Protein AF-A0A7C5Q2T4-F1 (afdb_monomer_lite)

Organism: Aquifex aeolicus (NCBI:txid63363)

Radius of gyration: 17.75 Å; chains: 1; bounding box: 39×26×63 Å

Sequence (102 aa):
MKGLLLSLGLAGLVFAGGESIFNSKGCNACHKPDQDTPMAPSLKTIQGKYGGDVDAMVKYLKGQGSPKVWPEKAAIMNPQLDRLKGLSDSELKALAEYMLGK

Structure (mmCIF, N/CA/C/O backbone):
data_AF-A0A7C5Q2T4-F1
#
_entry.id   AF-A0A7C5Q2T4-F1
#
loop_
_atom_site.group_PDB
_atom_site.id
_atom_site.type_symbol
_atom_site.label_atom_id
_atom_site.label_alt_id
_atom_site.label_comp_id
_atom_site.label_asym_id
_atom_site.label_entity_id
_atom_site.label_seq_id
_atom_site.pdbx_PDB_ins_code
_atom_site.Cartn_x
_atom_site.Cartn_y
_atom_site.Cartn_z
_atom_site.occupancy
_atom_site.B_iso_or_equiv
_atom_site.auth_seq_id
_atom_site.auth_comp_id
_atom_site.auth_asym_id
_atom_site.auth_atom_id
_atom_site.pdbx_PDB_model_num
ATOM 1 N N . MET A 1 1 ? -24.029 8.110 51.112 1.00 42.88 1 MET A N 1
ATOM 2 C CA . MET A 1 1 ? -25.130 8.793 50.396 1.00 42.88 1 MET A CA 1
ATOM 3 C C . MET A 1 1 ? -24.538 9.912 49.562 1.00 42.88 1 MET A C 1
ATOM 5 O O . MET A 1 1 ? -23.859 10.730 50.159 1.00 42.88 1 MET A O 1
ATOM 9 N N . LYS A 1 2 ? -24.881 9.954 48.263 1.00 42.50 2 LYS A N 1
ATOM 10 C CA . LYS A 1 2 ? -24.737 11.092 47.327 1.00 42.50 2 LYS A CA 1
ATOM 11 C C . LYS A 1 2 ? -23.274 11.482 47.001 1.00 42.50 2 LYS A C 1
ATOM 13 O O . LYS A 1 2 ? -22.489 11.727 47.892 1.00 42.50 2 LYS A O 1
ATOM 18 N N . GLY A 1 3 ? -22.835 11.563 45.754 1.00 39.41 3 GLY A N 1
ATOM 19 C CA . GLY A 1 3 ? -23.586 11.616 44.518 1.00 39.41 3 GLY A CA 1
ATOM 20 C C . GLY A 1 3 ? -22.693 11.362 43.312 1.00 39.41 3 GLY A C 1
ATOM 21 O O . GLY A 1 3 ? -21.493 11.608 43.303 1.00 39.41 3 GLY A O 1
ATOM 22 N N . LEU A 1 4 ? -23.384 10.819 42.327 1.00 57.34 4 LEU A N 1
ATOM 23 C CA . LEU A 1 4 ? -23.095 10.722 40.916 1.00 57.34 4 LEU A CA 1
ATOM 24 C C . LEU A 1 4 ? -22.492 12.020 40.348 1.00 57.34 4 LEU A C 1
ATOM 26 O O . LEU A 1 4 ? -23.134 13.064 40.418 1.00 57.34 4 LEU A O 1
ATOM 30 N N . LEU A 1 5 ? -21.335 11.926 39.694 1.00 48.03 5 LEU A N 1
ATOM 31 C CA . LEU A 1 5 ? -21.014 12.773 38.547 1.00 48.03 5 LEU A CA 1
ATOM 32 C C . LEU A 1 5 ? -20.510 11.869 37.422 1.00 48.03 5 LEU A C 1
ATOM 34 O O . LEU A 1 5 ? -19.374 11.404 37.422 1.00 48.03 5 LEU A O 1
ATOM 38 N N . LEU A 1 6 ? -21.429 11.602 36.491 1.00 53.88 6 LEU A N 1
ATOM 39 C CA . LEU A 1 6 ? -21.128 11.214 35.122 1.00 53.88 6 LEU A CA 1
ATOM 40 C C . LEU A 1 6 ? -20.153 12.238 34.531 1.00 53.88 6 LEU A C 1
ATOM 42 O O . LEU A 1 6 ? -20.510 13.403 34.365 1.00 53.88 6 LEU A O 1
ATOM 46 N N . SER A 1 7 ? -18.986 11.784 34.099 1.00 55.47 7 SER A N 1
ATOM 47 C CA . SER A 1 7 ? -18.329 12.356 32.931 1.00 55.47 7 SER A CA 1
ATOM 48 C C . SER A 1 7 ? -18.366 11.301 31.833 1.00 55.47 7 SER A C 1
ATOM 50 O O . SER A 1 7 ? -17.709 10.265 31.893 1.00 55.47 7 SER A O 1
ATOM 52 N N . LEU A 1 8 ? -19.236 11.569 30.858 1.00 51.50 8 LEU A N 1
ATOM 53 C CA . LEU A 1 8 ? -19.299 10.924 29.556 1.00 51.50 8 LEU A CA 1
ATOM 54 C C . LEU A 1 8 ? -17.876 10.790 28.997 1.00 51.50 8 LEU A C 1
ATOM 56 O O . LEU A 1 8 ? -17.270 11.773 28.572 1.00 51.50 8 LEU A O 1
ATOM 60 N N . GLY A 1 9 ? -17.351 9.568 28.986 1.00 49.03 9 GLY A N 1
ATOM 61 C CA . GLY A 1 9 ? -16.231 9.232 28.127 1.00 49.03 9 GLY A CA 1
ATOM 62 C C . GLY A 1 9 ? -16.719 9.328 26.690 1.00 49.03 9 GLY A C 1
ATOM 63 O O . GLY A 1 9 ? -17.361 8.403 26.196 1.00 49.03 9 GLY A O 1
ATOM 64 N N . LEU A 1 10 ? -16.438 10.443 26.013 1.00 54.38 10 LEU A N 1
ATOM 65 C CA . LEU A 1 10 ? -16.370 10.427 24.559 1.00 54.38 10 LEU A CA 1
ATOM 66 C C . LEU A 1 10 ? -15.211 9.497 24.196 1.00 54.38 10 LEU A C 1
ATOM 68 O O . LEU A 1 10 ? -14.06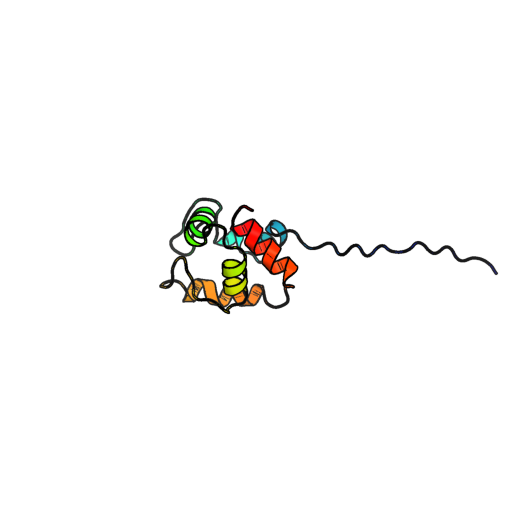9 9.928 24.053 1.00 54.38 10 LEU A O 1
ATOM 72 N N . ALA A 1 11 ? -15.511 8.209 24.047 1.00 49.06 11 ALA A N 1
ATOM 73 C CA . ALA A 1 11 ? -14.742 7.322 23.197 1.00 49.06 11 ALA A CA 1
ATOM 74 C C . ALA A 1 11 ? -14.927 7.830 21.762 1.00 49.06 11 ALA A C 1
ATOM 76 O O . ALA A 1 11 ? -15.725 7.307 20.987 1.00 49.06 11 ALA A O 1
ATOM 77 N N . GLY A 1 12 ? -14.260 8.942 21.444 1.00 46.44 12 GLY A N 1
ATOM 78 C CA . GLY A 1 12 ? -14.099 9.382 20.076 1.00 46.44 12 GLY A CA 1
ATOM 79 C C . GLY A 1 12 ? -13.474 8.221 19.323 1.00 46.44 12 GLY A C 1
ATOM 80 O O . GLY A 1 12 ? -12.417 7.726 19.711 1.00 46.44 12 GLY A O 1
ATOM 81 N N . LEU A 1 13 ? -14.165 7.751 18.291 1.00 54.09 13 LEU A N 1
ATOM 82 C CA . LEU A 1 13 ? -13.611 6.861 17.285 1.00 54.09 13 LEU A CA 1
ATOM 83 C C . LEU A 1 13 ? -12.418 7.587 16.654 1.00 54.09 13 LEU A C 1
ATOM 85 O O . LEU A 1 13 ? -12.574 8.349 15.703 1.00 54.09 13 LEU A O 1
ATOM 89 N N . VAL A 1 14 ? -11.230 7.420 17.233 1.00 57.81 14 VAL A N 1
ATOM 90 C CA . VAL A 1 14 ? -9.989 7.874 16.616 1.00 57.81 14 VAL A CA 1
ATOM 91 C C . VAL A 1 14 ? -9.722 6.898 15.479 1.00 57.81 14 VAL A C 1
ATOM 93 O O . VAL A 1 14 ? -9.126 5.843 15.679 1.00 57.81 14 VAL A O 1
ATOM 96 N N . PHE A 1 15 ? -10.226 7.217 14.288 1.00 64.94 15 PHE A N 1
ATOM 97 C CA . PHE A 1 15 ? -9.804 6.526 13.078 1.00 64.94 15 PHE A CA 1
ATOM 98 C C . PHE A 1 15 ? -8.313 6.806 12.885 1.00 64.94 15 PHE A C 1
ATOM 100 O O . PHE A 1 15 ? -7.895 7.965 12.827 1.00 64.94 15 PHE A O 1
ATOM 107 N N . ALA A 1 16 ? -7.498 5.752 12.832 1.00 78.75 16 ALA A N 1
ATOM 108 C CA . ALA A 1 16 ? -6.081 5.900 12.541 1.00 78.75 16 ALA A CA 1
ATOM 109 C C . ALA A 1 16 ? -5.914 6.511 11.139 1.00 78.75 16 ALA A C 1
ATOM 111 O O . ALA A 1 16 ? -6.506 6.035 10.171 1.00 78.75 16 ALA A O 1
ATOM 112 N N . GLY A 1 17 ? -5.116 7.576 11.025 1.00 93.94 17 GLY A N 1
ATOM 113 C CA . GLY A 1 17 ? -4.821 8.199 9.733 1.00 93.94 17 GLY A CA 1
ATOM 114 C C . GLY A 1 17 ? -4.039 7.259 8.809 1.00 93.94 17 GLY A C 1
ATOM 115 O O . GLY A 1 17 ? -3.275 6.412 9.278 1.00 93.94 17 GLY A O 1
ATOM 116 N N . GLY A 1 18 ? -4.185 7.435 7.492 1.00 97.56 18 GLY A N 1
ATOM 117 C CA . GLY A 1 18 ? -3.571 6.567 6.480 1.00 97.56 18 GLY A CA 1
ATOM 118 C C . GLY A 1 18 ? -2.055 6.413 6.610 1.00 97.56 18 GLY A C 1
ATOM 119 O O . GLY A 1 18 ? -1.544 5.300 6.521 1.00 97.56 18 GLY A O 1
ATOM 120 N N . GLU A 1 19 ? -1.341 7.499 6.918 1.00 97.69 19 GLU A N 1
ATOM 121 C CA . GLU A 1 19 ? 0.104 7.470 7.183 1.00 97.69 19 GLU A CA 1
ATOM 122 C C . GLU A 1 19 ? 0.463 6.608 8.400 1.00 97.69 19 GLU A C 1
ATOM 124 O O . GLU A 1 19 ? 1.412 5.823 8.377 1.00 97.69 19 GLU A O 1
ATOM 129 N N . SER A 1 20 ? -0.318 6.725 9.477 1.00 97.56 20 SER A N 1
ATOM 130 C CA . SER A 1 20 ? -0.115 5.940 10.695 1.00 97.56 20 SER A CA 1
ATOM 131 C C . SER A 1 20 ? -0.328 4.451 10.422 1.00 97.56 20 SER A C 1
ATOM 133 O O . SER A 1 20 ? 0.477 3.616 10.842 1.00 97.56 20 SER A O 1
ATOM 135 N N . ILE A 1 21 ? -1.358 4.108 9.643 1.00 98.12 21 ILE A N 1
ATOM 136 C CA . ILE A 1 21 ? -1.596 2.734 9.190 1.00 98.12 21 ILE A CA 1
ATOM 137 C C . ILE A 1 21 ? -0.422 2.260 8.326 1.00 98.12 21 ILE A C 1
ATOM 139 O O . ILE A 1 21 ? 0.146 1.204 8.590 1.00 98.12 21 ILE A O 1
ATOM 143 N N . PHE A 1 22 ? -0.004 3.047 7.337 1.00 98.44 22 PHE A N 1
ATOM 144 C CA . PHE A 1 22 ? 1.095 2.701 6.436 1.00 98.44 22 PHE A CA 1
ATOM 145 C C . PHE A 1 22 ? 2.395 2.392 7.194 1.00 98.44 22 PHE A C 1
ATOM 147 O O . PHE A 1 22 ? 3.049 1.377 6.940 1.00 98.44 22 PHE A O 1
ATOM 154 N N . ASN A 1 23 ? 2.737 3.228 8.174 1.00 97.88 23 ASN A N 1
ATOM 155 C CA . ASN A 1 23 ? 3.929 3.053 8.996 1.00 97.88 23 ASN A CA 1
ATOM 156 C C . ASN A 1 23 ? 3.790 1.877 9.975 1.00 97.88 23 ASN A C 1
ATOM 158 O O . ASN A 1 23 ? 4.690 1.044 10.061 1.00 97.88 23 ASN A O 1
ATOM 162 N N . SER A 1 24 ? 2.657 1.750 10.673 1.00 97.19 24 SER A N 1
ATOM 163 C CA . SER A 1 24 ? 2.434 0.673 11.656 1.00 97.19 24 SER A CA 1
ATOM 164 C C . SER A 1 24 ? 2.349 -0.719 11.026 1.00 97.19 24 SER A C 1
ATOM 166 O O . SER A 1 24 ? 2.726 -1.709 11.653 1.00 97.19 24 SER A O 1
ATOM 168 N N . LYS A 1 25 ? 1.898 -0.815 9.771 1.00 97.69 25 LYS A N 1
ATOM 169 C CA . LYS A 1 25 ? 1.883 -2.066 9.000 1.00 97.69 25 LYS A CA 1
ATOM 170 C C . LYS A 1 25 ? 3.232 -2.387 8.343 1.00 97.69 25 LYS A C 1
ATOM 172 O O . LYS A 1 25 ? 3.385 -3.481 7.798 1.00 97.69 25 LYS A O 1
ATOM 177 N N . GLY A 1 26 ? 4.216 -1.486 8.443 1.00 97.56 26 GLY A N 1
ATOM 178 C CA . GLY A 1 26 ? 5.578 -1.666 7.933 1.00 97.56 26 GLY A CA 1
ATOM 179 C C . GLY A 1 26 ? 5.726 -1.441 6.427 1.00 97.56 26 GLY A C 1
ATOM 180 O O . GLY A 1 26 ? 6.726 -1.853 5.841 1.00 97.56 26 GLY A O 1
ATOM 181 N N . CYS A 1 27 ? 4.750 -0.801 5.778 1.00 98.06 27 CYS A N 1
ATOM 182 C CA . CYS A 1 27 ? 4.751 -0.583 4.329 1.00 98.06 27 CYS A CA 1
ATOM 183 C C . CYS A 1 27 ? 5.927 0.308 3.882 1.00 98.06 27 CYS A C 1
ATOM 185 O O . CYS A 1 27 ? 6.509 0.102 2.814 1.00 98.06 27 CYS A O 1
ATOM 187 N N . ASN A 1 28 ? 6.323 1.252 4.740 1.00 97.19 28 ASN A N 1
ATOM 188 C CA . ASN A 1 28 ? 7.440 2.181 4.545 1.00 97.19 28 ASN A CA 1
ATOM 189 C C . ASN A 1 28 ? 8.821 1.503 4.445 1.00 97.19 28 ASN A C 1
ATOM 191 O O . ASN A 1 28 ? 9.786 2.114 3.964 1.00 97.19 28 ASN A O 1
ATOM 195 N N . ALA A 1 29 ? 8.943 0.243 4.873 1.00 97.12 29 ALA A N 1
ATOM 196 C CA . ALA A 1 29 ? 10.182 -0.514 4.748 1.00 97.12 29 ALA A CA 1
ATOM 197 C C . ALA A 1 29 ? 10.580 -0.685 3.273 1.00 97.12 29 ALA A C 1
ATOM 199 O O . ALA A 1 29 ? 11.747 -0.484 2.929 1.00 97.12 29 ALA A O 1
ATOM 200 N N . CYS A 1 30 ? 9.604 -0.960 2.402 1.00 97.81 30 CYS A N 1
ATOM 201 C CA . CYS A 1 30 ? 9.830 -1.247 0.984 1.00 97.81 30 CYS A CA 1
ATOM 202 C C . CYS A 1 30 ? 9.314 -0.141 0.052 1.00 97.81 30 CYS A C 1
ATOM 204 O O . CYS A 1 30 ? 9.945 0.135 -0.964 1.00 97.81 30 CYS A O 1
ATOM 206 N N . HIS A 1 31 ? 8.205 0.518 0.393 1.00 98.06 31 HIS A N 1
ATOM 207 C CA . HIS A 1 31 ? 7.609 1.566 -0.436 1.00 98.06 31 HIS A CA 1
ATOM 208 C C . HIS A 1 31 ? 8.105 2.948 -0.003 1.00 98.06 31 HIS A C 1
ATOM 210 O O . HIS A 1 31 ? 7.632 3.510 0.986 1.00 98.06 31 HIS A O 1
ATOM 216 N N . LYS A 1 32 ? 9.084 3.490 -0.735 1.00 97.56 32 LYS A N 1
ATOM 217 C CA . LYS A 1 32 ? 9.616 4.844 -0.509 1.00 97.56 32 LYS A CA 1
ATOM 218 C C . LYS A 1 32 ? 8.747 5.903 -1.197 1.00 97.56 32 LYS A C 1
ATOM 220 O O . LYS A 1 32 ? 8.008 5.551 -2.114 1.00 97.56 32 LYS A O 1
ATOM 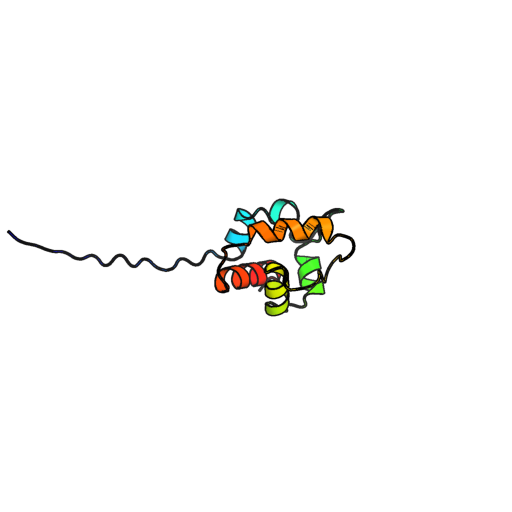225 N N . PRO A 1 33 ? 8.816 7.185 -0.797 1.00 97.06 33 PRO A N 1
ATOM 226 C CA . PRO A 1 33 ? 7.993 8.231 -1.406 1.00 97.06 33 PRO A CA 1
ATOM 227 C C . PRO A 1 33 ? 8.164 8.334 -2.928 1.00 97.06 33 PRO A C 1
ATOM 229 O O . PRO A 1 33 ? 7.179 8.346 -3.663 1.00 97.06 33 PRO A O 1
ATOM 232 N N . ASP A 1 34 ? 9.405 8.339 -3.410 1.00 96.81 34 ASP A N 1
ATOM 233 C CA . ASP A 1 34 ? 9.748 8.717 -4.786 1.00 96.81 34 ASP A CA 1
ATOM 234 C C . ASP A 1 34 ? 10.806 7.827 -5.458 1.00 96.81 34 ASP A C 1
ATOM 236 O O . ASP A 1 34 ? 11.095 8.016 -6.640 1.00 96.81 34 ASP A O 1
ATOM 240 N N . GLN A 1 35 ? 11.350 6.841 -4.741 1.00 97.19 35 GLN A N 1
ATOM 241 C CA . GLN A 1 35 ? 12.377 5.937 -5.253 1.00 97.19 35 GLN A CA 1
ATOM 242 C C . GLN A 1 35 ? 11.874 4.495 -5.373 1.00 97.19 35 GLN A C 1
ATOM 244 O O . GLN A 1 35 ? 11.534 3.849 -4.379 1.00 97.19 35 GLN A O 1
ATOM 249 N N . ASP A 1 36 ? 11.866 3.977 -6.599 1.00 97.94 36 ASP A N 1
ATOM 250 C CA . ASP A 1 36 ? 11.632 2.559 -6.858 1.00 97.94 36 ASP A CA 1
ATOM 251 C C . ASP A 1 36 ? 12.860 1.740 -6.438 1.00 97.94 36 ASP A C 1
ATOM 253 O O . ASP A 1 36 ? 14.009 2.142 -6.633 1.00 97.94 36 ASP A O 1
ATOM 257 N N . THR A 1 37 ? 12.619 0.555 -5.886 1.00 95.06 37 THR A N 1
ATOM 258 C CA . THR A 1 37 ? 13.655 -0.436 -5.579 1.00 95.06 37 THR A CA 1
ATOM 259 C C . THR A 1 37 ? 13.444 -1.680 -6.443 1.00 95.06 37 THR A C 1
ATOM 261 O O . THR A 1 37 ? 12.339 -1.901 -6.941 1.00 95.06 37 THR A O 1
ATOM 264 N N . PRO A 1 38 ? 14.442 -2.575 -6.575 1.00 93.62 38 PRO A N 1
ATOM 265 C CA . PRO A 1 38 ? 14.247 -3.842 -7.285 1.00 93.62 38 PRO A CA 1
ATOM 266 C C . PRO A 1 38 ? 13.099 -4.712 -6.736 1.00 93.62 38 PRO A C 1
ATOM 268 O O . PRO A 1 38 ? 12.588 -5.577 -7.456 1.00 93.62 38 PRO A O 1
ATOM 271 N N . MET A 1 39 ? 12.708 -4.500 -5.472 1.00 92.56 39 MET A N 1
ATOM 272 C CA . MET A 1 39 ? 11.681 -5.282 -4.777 1.00 92.56 39 MET A CA 1
ATOM 273 C C . MET A 1 39 ? 10.314 -4.594 -4.726 1.00 92.56 39 MET A C 1
ATOM 275 O O . MET A 1 39 ? 9.303 -5.290 -4.706 1.00 92.56 39 MET A O 1
ATOM 279 N N . ALA A 1 40 ? 10.261 -3.259 -4.699 1.00 96.69 40 ALA A N 1
ATOM 280 C CA . ALA A 1 40 ? 9.019 -2.518 -4.496 1.00 96.69 40 ALA A CA 1
ATOM 281 C C . ALA A 1 40 ? 9.001 -1.155 -5.214 1.00 96.69 40 ALA A C 1
ATOM 283 O O . ALA A 1 40 ? 10.023 -0.460 -5.224 1.00 96.69 40 ALA A O 1
ATOM 284 N N . PRO A 1 41 ? 7.847 -0.751 -5.778 1.00 98.06 41 PRO A N 1
ATOM 285 C CA . PRO A 1 41 ? 7.668 0.566 -6.372 1.00 98.06 41 PRO A CA 1
ATOM 286 C C . PRO A 1 41 ? 7.538 1.641 -5.289 1.00 98.06 41 PRO A C 1
ATOM 288 O O . PRO A 1 41 ? 7.053 1.381 -4.185 1.00 98.06 41 PRO A O 1
A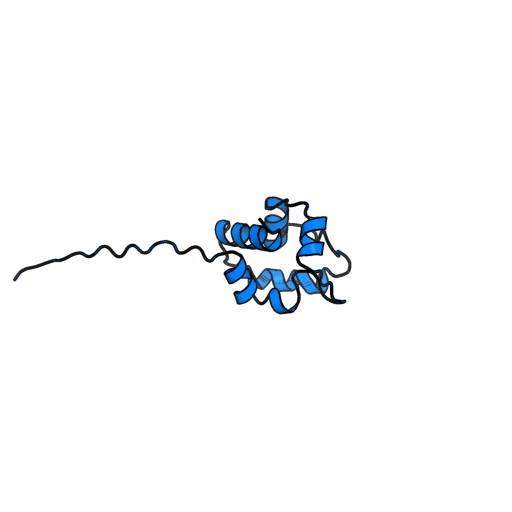TOM 291 N N . SER A 1 42 ? 7.907 2.867 -5.625 1.00 98.38 42 SER A N 1
ATOM 292 C CA . SER A 1 42 ? 7.637 4.052 -4.821 1.00 98.38 42 SER A CA 1
ATOM 293 C C . SER A 1 42 ? 6.147 4.383 -4.759 1.00 98.38 42 SER A C 1
ATOM 295 O O . SER A 1 42 ? 5.355 3.956 -5.607 1.00 98.38 42 SER A O 1
ATOM 297 N N . LEU A 1 43 ? 5.764 5.212 -3.785 1.00 98.19 43 LEU A N 1
ATOM 298 C CA . LEU A 1 43 ? 4.427 5.799 -3.721 1.00 98.19 43 LEU A CA 1
ATOM 299 C C . LEU A 1 43 ? 4.127 6.615 -4.983 1.00 98.19 43 LEU A C 1
ATOM 301 O O . LEU A 1 43 ? 3.050 6.466 -5.550 1.00 98.19 43 LEU A O 1
ATOM 305 N N . LYS A 1 44 ? 5.098 7.376 -5.501 1.00 97.94 44 LYS A N 1
ATOM 306 C CA . LYS A 1 44 ? 4.970 8.106 -6.772 1.00 97.94 44 LYS A CA 1
ATOM 307 C C . LYS A 1 44 ? 4.646 7.186 -7.957 1.00 97.94 44 LYS A C 1
ATOM 309 O O . LYS A 1 44 ? 3.764 7.493 -8.761 1.00 97.94 44 LYS A O 1
ATOM 314 N N . THR A 1 45 ? 5.314 6.038 -8.065 1.00 98.19 45 THR A N 1
ATOM 315 C CA . THR A 1 45 ? 5.029 5.049 -9.118 1.00 98.19 45 THR A CA 1
ATOM 316 C C . THR A 1 45 ? 3.645 4.422 -8.941 1.00 98.19 45 THR A C 1
ATOM 318 O O . THR A 1 45 ? 2.898 4.277 -9.913 1.00 98.19 45 THR A O 1
ATOM 321 N N . ILE A 1 46 ? 3.263 4.095 -7.704 1.00 98.00 46 ILE A N 1
ATOM 322 C CA . ILE A 1 46 ? 1.925 3.584 -7.380 1.00 98.00 46 ILE A CA 1
ATOM 323 C C . ILE A 1 46 ? 0.848 4.602 -7.786 1.00 98.00 46 ILE A C 1
ATOM 325 O O . ILE A 1 46 ? -0.090 4.250 -8.502 1.00 98.00 46 ILE A O 1
ATOM 329 N N . GLN A 1 47 ? 1.014 5.866 -7.397 1.00 96.75 47 GLN A N 1
ATOM 330 C CA . GLN A 1 47 ? 0.126 6.978 -7.744 1.00 96.75 47 GLN A CA 1
ATOM 331 C C . GLN A 1 47 ? -0.086 7.083 -9.253 1.00 96.75 47 GLN A C 1
ATOM 333 O O . GLN A 1 47 ? -1.228 7.121 -9.711 1.00 96.75 47 GLN A O 1
ATOM 338 N N . GLY A 1 48 ? 0.997 7.049 -10.035 1.00 96.56 48 GLY A N 1
ATOM 339 C CA . GLY A 1 48 ? 0.928 7.129 -11.495 1.00 96.56 48 GLY A CA 1
ATOM 340 C C . GLY A 1 48 ? 0.146 5.981 -12.144 1.00 96.56 48 GLY A C 1
ATOM 341 O O . GLY A 1 48 ? -0.508 6.185 -13.163 1.00 96.56 48 GLY A O 1
ATOM 342 N N . LYS A 1 49 ? 0.170 4.777 -11.558 1.00 96.62 49 LYS A N 1
ATOM 343 C CA . LYS A 1 49 ? -0.540 3.600 -12.093 1.00 96.62 49 LYS A CA 1
ATOM 344 C C . LYS A 1 49 ? -1.999 3.511 -11.666 1.00 96.62 49 LYS A C 1
ATOM 346 O O . LYS A 1 49 ? -2.814 2.975 -12.413 1.00 96.62 49 LYS A O 1
ATOM 351 N N . TYR A 1 50 ? -2.324 4.002 -10.476 1.00 96.12 50 TYR A N 1
ATOM 352 C CA . TYR A 1 50 ? -3.700 4.029 -9.987 1.00 96.12 50 TYR A CA 1
ATOM 353 C C . TYR A 1 50 ? -4.448 5.299 -10.398 1.00 96.12 50 TYR A C 1
ATOM 355 O O . TYR A 1 50 ? -5.669 5.305 -10.346 1.00 96.12 50 TYR A O 1
ATOM 363 N N . GLY A 1 51 ? -3.761 6.368 -10.810 1.00 92.25 51 GLY A N 1
ATOM 364 C CA . GLY A 1 51 ? -4.407 7.596 -11.288 1.00 92.25 51 GLY A CA 1
ATOM 365 C C . GLY A 1 51 ? -5.287 8.283 -10.237 1.00 92.25 51 GLY A C 1
ATOM 366 O O . GLY A 1 51 ? -6.205 9.015 -10.589 1.00 92.25 51 GLY A O 1
ATOM 367 N N . GLY A 1 52 ? -5.045 8.026 -8.947 1.00 89.81 52 GLY A N 1
ATOM 368 C CA . GLY A 1 52 ? -5.899 8.501 -7.856 1.00 89.81 52 GLY A CA 1
ATOM 369 C C . GLY A 1 52 ? -7.197 7.706 -7.648 1.00 89.81 52 GLY A C 1
ATOM 370 O O . GLY A 1 52 ? -8.041 8.158 -6.881 1.00 89.81 52 GLY A O 1
ATOM 371 N N . ASP A 1 53 ? -7.359 6.548 -8.295 1.00 96.31 53 ASP A N 1
ATOM 372 C CA . ASP A 1 53 ? -8.484 5.623 -8.103 1.00 96.31 53 ASP A CA 1
ATOM 373 C C . ASP A 1 53 ? -8.375 4.907 -6.742 1.00 96.31 53 ASP A C 1
ATOM 375 O O . ASP A 1 53 ? -7.768 3.835 -6.610 1.00 96.31 53 ASP A O 1
ATOM 379 N N . VAL A 1 54 ? -8.934 5.553 -5.712 1.00 97.44 54 VAL A N 1
ATOM 380 C CA . VAL A 1 54 ? -8.954 5.064 -4.325 1.00 97.44 54 VAL A CA 1
ATOM 381 C C . VAL A 1 54 ? -9.702 3.736 -4.225 1.00 97.44 54 VAL A C 1
ATOM 383 O O . VAL A 1 54 ? -9.219 2.822 -3.561 1.00 97.44 54 VAL A O 1
ATOM 386 N N . ASP A 1 55 ? -10.825 3.580 -4.923 1.00 97.12 55 ASP A N 1
ATOM 387 C CA . ASP A 1 55 ? -11.643 2.367 -4.843 1.00 97.12 55 ASP A CA 1
ATOM 388 C C . ASP A 1 55 ? -10.907 1.155 -5.422 1.00 97.12 55 ASP A C 1
ATOM 390 O O . ASP A 1 55 ? -10.901 0.074 -4.822 1.00 97.12 55 ASP A O 1
ATOM 394 N N . ALA A 1 56 ? -10.211 1.320 -6.551 1.00 97.25 56 ALA A N 1
ATOM 395 C CA . ALA A 1 56 ? -9.380 0.247 -7.082 1.00 97.25 56 ALA A CA 1
ATOM 396 C C . ALA A 1 56 ? -8.189 -0.078 -6.178 1.00 97.25 56 ALA A C 1
ATOM 398 O O . ALA A 1 56 ? -7.813 -1.251 -6.083 1.00 97.25 56 ALA A O 1
ATOM 399 N N . MET A 1 57 ? -7.598 0.921 -5.516 1.00 97.88 57 MET A N 1
ATOM 400 C CA . MET A 1 57 ? -6.553 0.683 -4.521 1.00 97.88 57 MET A CA 1
ATOM 401 C C . MET A 1 57 ? -7.107 -0.121 -3.344 1.00 97.88 57 MET A C 1
ATOM 403 O O . MET A 1 57 ? -6.548 -1.162 -3.012 1.00 97.88 57 MET A O 1
ATOM 407 N N . VAL A 1 58 ? -8.248 0.275 -2.773 1.00 98.19 58 VAL A N 1
ATOM 408 C CA . VAL A 1 58 ? -8.912 -0.465 -1.688 1.00 98.19 58 VAL A CA 1
ATOM 409 C C . VAL A 1 58 ? -9.223 -1.900 -2.111 1.00 98.19 58 VAL A C 1
ATOM 411 O O . VAL A 1 58 ? -8.948 -2.836 -1.361 1.00 98.19 58 VAL A O 1
ATOM 414 N N . LYS A 1 59 ? -9.731 -2.111 -3.331 1.00 98.00 59 LYS A N 1
ATOM 415 C CA . LYS A 1 59 ? -9.993 -3.456 -3.863 1.00 98.00 59 LYS A CA 1
ATOM 416 C C . LYS A 1 59 ? -8.723 -4.311 -3.915 1.00 98.00 59 LYS A C 1
ATOM 418 O O . LYS A 1 59 ? -8.761 -5.485 -3.548 1.00 98.00 59 LYS A O 1
ATOM 423 N N . TYR A 1 60 ? -7.595 -3.734 -4.332 1.00 98.00 60 TYR A N 1
ATOM 424 C CA . TYR A 1 60 ? -6.307 -4.425 -4.304 1.00 98.00 60 TYR A CA 1
ATOM 425 C C . TYR A 1 60 ? -5.830 -4.700 -2.871 1.00 98.00 60 TYR A C 1
ATOM 427 O O . TYR A 1 60 ? -5.446 -5.827 -2.574 1.00 98.00 60 TYR A O 1
ATOM 435 N N . LEU A 1 61 ? -5.931 -3.724 -1.960 1.00 97.81 61 LEU A N 1
ATOM 436 C CA . LEU A 1 61 ? -5.552 -3.875 -0.548 1.00 97.81 61 LEU A CA 1
ATOM 437 C C . LEU A 1 61 ? -6.370 -4.963 0.174 1.00 97.81 61 LEU A C 1
ATOM 439 O O . LEU A 1 61 ? -5.853 -5.625 1.069 1.00 97.81 61 LEU A O 1
ATOM 443 N N . LYS A 1 62 ? -7.616 -5.205 -0.257 1.00 97.81 62 LYS A N 1
ATOM 444 C CA . LYS A 1 62 ? -8.469 -6.318 0.202 1.00 97.81 62 LYS A CA 1
ATOM 445 C C . LYS A 1 62 ? -8.100 -7.683 -0.404 1.00 97.81 62 LYS A C 1
ATOM 447 O O . LYS A 1 62 ? -8.747 -8.677 -0.086 1.00 97.81 62 LYS A O 1
ATOM 452 N N . GLY A 1 63 ? -7.120 -7.748 -1.306 1.00 96.50 63 GLY A N 1
ATOM 453 C CA . GLY A 1 63 ? -6.776 -8.961 -2.058 1.00 96.50 63 GLY A CA 1
ATOM 454 C C . GLY A 1 63 ? -7.805 -9.346 -3.127 1.00 96.50 63 GLY A C 1
ATOM 455 O O . GLY A 1 63 ? -7.821 -10.480 -3.591 1.00 96.50 63 GLY A O 1
ATOM 456 N N . GLN A 1 64 ? -8.679 -8.417 -3.520 1.00 95.62 64 GLN A N 1
ATOM 457 C CA . GLN A 1 64 ? -9.788 -8.652 -4.456 1.00 95.62 64 GLN A CA 1
ATOM 458 C C . GLN A 1 64 ? -9.494 -8.131 -5.872 1.00 95.62 64 GLN A C 1
ATOM 460 O O . GLN A 1 64 ? -10.376 -8.121 -6.734 1.00 95.62 64 GL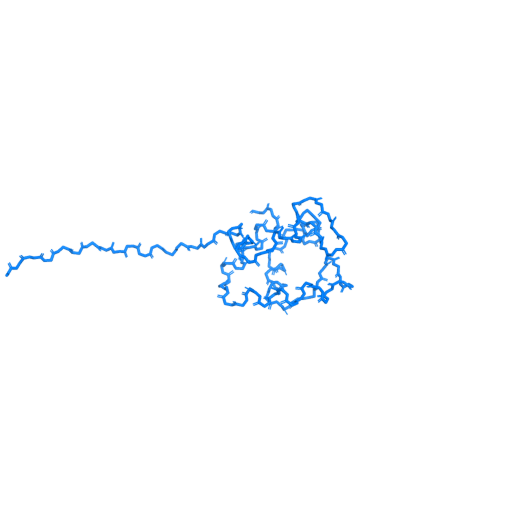N A O 1
ATOM 465 N N . GLY A 1 65 ? -8.279 -7.643 -6.118 1.00 88.88 65 GLY A N 1
ATOM 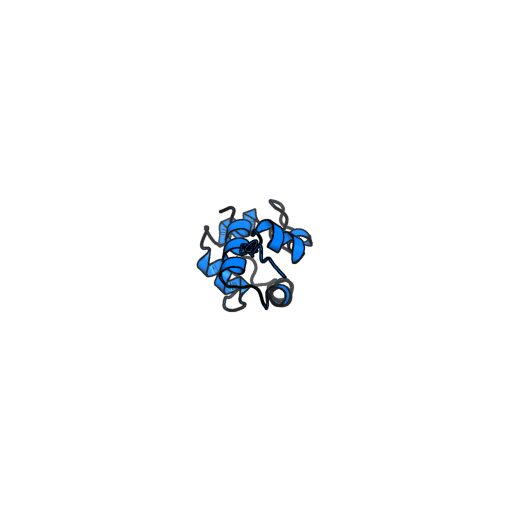466 C CA . GLY A 1 65 ? -7.848 -7.098 -7.400 1.00 88.88 65 GLY A CA 1
ATOM 467 C C . GLY A 1 65 ? -6.480 -7.628 -7.808 1.00 88.88 65 GLY A C 1
ATOM 468 O O . GLY A 1 65 ? -5.689 -8.053 -6.970 1.00 88.88 65 GLY A O 1
ATOM 469 N N . SER A 1 66 ? -6.195 -7.572 -9.106 1.00 90.50 66 SER A N 1
ATOM 470 C CA . SER A 1 66 ? -4.866 -7.881 -9.631 1.00 90.50 66 SER A CA 1
ATOM 471 C C . SER A 1 66 ? -3.909 -6.701 -9.415 1.00 90.50 66 SER A C 1
ATOM 473 O O . SER A 1 66 ? -4.336 -5.545 -9.509 1.00 90.50 66 SER A O 1
ATOM 475 N N . PRO A 1 67 ? -2.612 -6.954 -9.177 1.00 92.56 67 PRO A N 1
ATOM 476 C CA . PRO A 1 67 ? -1.611 -5.896 -9.092 1.00 92.56 67 PRO A CA 1
ATOM 477 C C . PRO A 1 67 ? -1.532 -5.116 -10.409 1.00 92.56 67 PRO A C 1
ATOM 479 O O . PRO A 1 67 ? -1.243 -5.686 -11.456 1.00 92.56 67 PRO A O 1
ATOM 482 N N . LYS A 1 68 ? -1.768 -3.799 -10.355 1.00 94.88 68 LYS A N 1
ATOM 483 C CA . LYS A 1 68 ? -1.684 -2.902 -11.526 1.00 94.88 68 LYS A CA 1
ATOM 484 C C . LYS A 1 68 ? -0.265 -2.405 -11.830 1.00 94.88 68 LYS A C 1
ATOM 486 O O . LYS A 1 68 ? -0.004 -1.950 -12.939 1.00 94.88 68 LYS A O 1
ATOM 491 N N . VAL A 1 69 ? 0.627 -2.420 -10.834 1.00 96.00 69 VAL A N 1
ATOM 492 C CA . VAL A 1 69 ? 1.955 -1.789 -10.937 1.00 96.00 69 VAL A CA 1
ATOM 493 C C . VAL A 1 69 ? 2.968 -2.750 -11.553 1.00 96.00 69 VAL A C 1
ATOM 495 O O . VAL A 1 69 ? 3.407 -2.498 -12.670 1.00 96.00 69 VAL A O 1
ATOM 498 N N . TRP A 1 70 ? 3.276 -3.852 -10.858 1.00 95.25 70 TRP A N 1
ATOM 499 C CA . TRP A 1 70 ? 4.250 -4.878 -11.266 1.00 95.25 70 TRP A CA 1
ATOM 500 C C . TRP A 1 70 ? 3.671 -6.293 -11.090 1.00 95.25 70 TRP A C 1
ATOM 502 O O . TRP A 1 70 ? 3.918 -6.941 -10.065 1.00 95.25 70 TRP A O 1
ATOM 512 N N . PRO A 1 71 ? 2.852 -6.780 -12.042 1.00 95.12 71 PRO A N 1
ATOM 513 C CA . PRO A 1 71 ? 2.245 -8.109 -11.959 1.00 95.12 71 PRO A CA 1
ATOM 514 C C . PRO A 1 71 ? 3.259 -9.248 -11.819 1.00 95.12 71 PRO A C 1
ATOM 516 O O . PRO A 1 71 ? 3.018 -10.217 -11.106 1.00 95.12 71 PRO A O 1
ATOM 519 N N . GLU A 1 72 ? 4.428 -9.112 -12.436 1.00 96.06 72 GLU A N 1
ATOM 520 C CA . GLU A 1 72 ? 5.523 -10.078 -12.383 1.00 96.06 72 GLU A CA 1
ATOM 521 C C . GLU A 1 72 ? 6.180 -10.179 -10.995 1.00 96.06 72 GLU A C 1
ATOM 523 O O . GLU A 1 72 ? 6.854 -11.161 -10.693 1.00 96.06 72 GLU A O 1
ATOM 528 N N . LYS A 1 73 ? 5.945 -9.192 -10.122 1.00 95.31 73 LYS A N 1
ATOM 529 C CA . LYS A 1 73 ? 6.432 -9.147 -8.734 1.00 95.31 73 LYS A CA 1
ATOM 530 C C . LYS A 1 73 ? 5.317 -9.376 -7.709 1.00 95.31 73 LYS A C 1
ATOM 532 O O . LYS A 1 73 ? 5.540 -9.203 -6.511 1.00 95.31 73 LYS A O 1
ATOM 537 N N . ALA A 1 74 ? 4.132 -9.815 -8.143 1.00 94.81 74 ALA A N 1
ATOM 538 C CA . ALA A 1 74 ? 2.977 -10.062 -7.275 1.00 94.81 74 ALA A CA 1
ATOM 539 C C . ALA A 1 74 ? 3.290 -10.988 -6.090 1.00 94.81 74 ALA A C 1
ATOM 541 O O . ALA A 1 74 ? 2.799 -10.769 -4.985 1.00 94.81 74 ALA A O 1
ATOM 542 N N . ALA A 1 75 ? 4.151 -11.988 -6.297 1.00 95.94 75 ALA A N 1
ATOM 543 C CA . ALA A 1 75 ? 4.555 -12.936 -5.260 1.00 95.94 75 ALA A CA 1
ATOM 544 C C . ALA A 1 75 ? 5.279 -12.277 -4.067 1.00 95.94 75 ALA A C 1
ATOM 546 O O . ALA A 1 75 ? 5.287 -12.842 -2.978 1.00 95.94 75 ALA A O 1
ATOM 547 N N . ILE A 1 76 ? 5.855 -11.083 -4.252 1.00 96.00 76 ILE A N 1
ATOM 548 C CA . ILE A 1 76 ? 6.505 -10.308 -3.185 1.00 96.00 76 ILE A CA 1
ATOM 549 C C . ILE A 1 76 ? 5.454 -9.550 -2.362 1.00 96.00 76 ILE A C 1
ATOM 551 O O . ILE A 1 76 ? 5.486 -9.578 -1.130 1.00 96.00 76 ILE A O 1
ATOM 555 N N . MET A 1 77 ? 4.515 -8.880 -3.040 1.00 97.12 77 MET A N 1
ATOM 556 C CA . MET A 1 77 ? 3.570 -7.962 -2.395 1.00 97.12 77 MET A CA 1
ATOM 557 C C . MET A 1 77 ? 2.309 -8.651 -1.862 1.00 97.12 77 MET A C 1
ATOM 559 O O . MET A 1 77 ? 1.847 -8.309 -0.777 1.00 97.12 77 MET A O 1
ATOM 563 N N . ASN A 1 78 ? 1.748 -9.625 -2.584 1.00 95.81 78 ASN A N 1
ATOM 564 C CA . ASN A 1 78 ? 0.470 -10.246 -2.221 1.00 95.81 78 ASN A CA 1
ATOM 565 C C . ASN A 1 78 ? 0.456 -10.840 -0.799 1.00 95.81 78 ASN A C 1
ATOM 567 O O . ASN A 1 78 ? -0.526 -10.607 -0.095 1.00 95.81 78 ASN A O 1
ATOM 571 N N . PRO A 1 79 ? 1.518 -11.517 -0.310 1.00 97.12 79 PRO A N 1
ATOM 572 C CA . PRO A 1 79 ? 1.551 -11.988 1.076 1.00 97.12 79 PRO A CA 1
ATOM 573 C C . PRO A 1 79 ? 1.461 -10.860 2.116 1.00 97.12 79 PRO A C 1
ATOM 575 O O . PRO A 1 79 ? 0.990 -11.082 3.226 1.00 97.12 79 PRO A O 1
ATOM 578 N N . GLN A 1 80 ? 1.883 -9.634 1.784 1.00 97.44 80 GLN A N 1
ATOM 579 C CA . GLN A 1 80 ? 1.828 -8.503 2.716 1.00 97.44 80 GLN A CA 1
ATOM 580 C C . GLN A 1 80 ? 0.402 -7.975 2.918 1.00 97.44 80 GLN A C 1
ATOM 582 O O . GLN A 1 80 ? 0.142 -7.326 3.931 1.00 97.44 80 GLN A O 1
ATOM 587 N N . LEU A 1 81 ? -0.536 -8.286 2.011 1.00 97.62 81 LEU A N 1
ATOM 588 C CA . LEU A 1 81 ? -1.949 -7.913 2.150 1.00 97.62 81 LEU A CA 1
ATOM 589 C C . LEU A 1 81 ? -2.595 -8.557 3.385 1.00 97.62 81 LEU A C 1
ATOM 591 O O . LEU A 1 81 ? -3.509 -7.986 3.977 1.00 97.62 81 LEU A O 1
ATOM 595 N N . ASP A 1 82 ? -2.059 -9.685 3.858 1.00 97.12 82 ASP A N 1
ATOM 596 C CA . ASP A 1 82 ? -2.517 -10.331 5.089 1.00 97.12 82 ASP A CA 1
ATOM 597 C C . ASP A 1 82 ? -2.346 -9.443 6.328 1.00 97.12 82 ASP A C 1
ATOM 599 O O . ASP A 1 82 ? -3.122 -9.558 7.275 1.00 97.12 82 ASP A O 1
ATOM 603 N N . ARG A 1 83 ? -1.402 -8.492 6.309 1.00 97.19 83 ARG A N 1
ATOM 604 C CA . ARG A 1 83 ? -1.202 -7.511 7.393 1.00 97.19 83 ARG A CA 1
ATOM 605 C C . ARG A 1 83 ? -2.368 -6.526 7.524 1.00 97.19 83 ARG A C 1
ATOM 607 O O . ARG A 1 83 ? -2.510 -5.868 8.561 1.00 97.19 83 ARG A O 1
ATOM 614 N N . LEU A 1 84 ? -3.175 -6.405 6.471 1.00 97.31 84 LEU A N 1
ATOM 615 C CA . LEU A 1 84 ? -4.319 -5.502 6.376 1.00 97.31 84 LEU A CA 1
ATOM 616 C C . LEU A 1 84 ? -5.635 -6.186 6.767 1.00 97.31 84 LEU A C 1
ATOM 618 O O . LEU A 1 84 ? -6.645 -5.504 6.939 1.00 97.31 84 LEU A O 1
ATOM 622 N N . LYS A 1 85 ? -5.634 -7.514 6.961 1.00 94.69 85 LYS A N 1
ATOM 623 C CA . LYS A 1 85 ? -6.788 -8.235 7.509 1.00 94.69 85 LYS A CA 1
ATOM 624 C C . LYS A 1 85 ? -7.160 -7.638 8.870 1.00 94.69 85 LYS A C 1
ATOM 626 O O . LYS A 1 85 ? -6.301 -7.426 9.723 1.00 94.69 85 LYS A O 1
ATOM 631 N N . GLY A 1 86 ? -8.448 -7.360 9.055 1.00 93.06 86 GLY A N 1
ATOM 632 C CA . GLY A 1 86 ? -8.988 -6.753 10.275 1.00 93.06 86 GLY A CA 1
ATOM 633 C C . GLY A 1 86 ? -9.044 -5.223 10.273 1.00 93.06 86 GLY A C 1
ATOM 634 O O . GLY A 1 86 ? -9.649 -4.670 11.184 1.00 93.06 86 GLY A O 1
ATOM 635 N N . LEU A 1 87 ? -8.481 -4.543 9.265 1.00 96.31 87 LEU A N 1
ATOM 636 C CA . LEU A 1 87 ? -8.774 -3.124 9.052 1.00 96.31 87 LEU A CA 1
ATOM 637 C C . LEU A 1 87 ? -10.212 -2.952 8.549 1.00 96.31 87 LEU A C 1
ATOM 639 O O . LEU A 1 87 ? -10.684 -3.714 7.702 1.00 96.31 87 LEU A O 1
ATOM 643 N N . SER A 1 88 ? -10.893 -1.931 9.058 1.00 96.88 88 SER A N 1
ATOM 644 C CA . SER A 1 88 ? -12.194 -1.485 8.564 1.00 96.88 88 SER A CA 1
ATOM 645 C C . SER A 1 88 ? -12.096 -0.887 7.157 1.00 96.88 88 SER A C 1
ATOM 647 O O . SER A 1 88 ? -11.033 -0.458 6.704 1.00 96.88 88 SER A O 1
ATOM 649 N N . ASP A 1 89 ? -13.235 -0.780 6.471 1.00 96.56 89 ASP A N 1
ATOM 650 C CA . ASP A 1 89 ? -13.308 -0.142 5.152 1.00 96.56 89 ASP A CA 1
ATOM 651 C C . ASP A 1 89 ? -12.843 1.322 5.181 1.00 96.56 89 ASP A C 1
ATOM 653 O O . ASP A 1 89 ? -12.155 1.767 4.263 1.00 96.56 89 ASP A O 1
ATOM 657 N N . SER A 1 90 ? -13.147 2.052 6.258 1.00 96.56 90 SER A N 1
ATOM 658 C CA . SER A 1 90 ? -12.654 3.415 6.484 1.00 96.56 90 SER A CA 1
ATOM 659 C C . SER A 1 90 ? -11.136 3.483 6.645 1.00 96.56 90 SER A C 1
ATOM 661 O O . SER A 1 90 ? -10.508 4.383 6.097 1.00 96.56 90 SER A O 1
ATOM 663 N N . GLU A 1 91 ? -10.527 2.531 7.356 1.00 97.88 91 GLU A N 1
ATOM 664 C CA . GLU A 1 91 ? -9.070 2.481 7.541 1.00 97.88 91 GLU A CA 1
ATOM 665 C C . GLU A 1 91 ? -8.351 2.097 6.245 1.00 97.88 91 GLU A C 1
ATOM 667 O O . GLU A 1 91 ? -7.326 2.684 5.903 1.00 97.88 91 GLU A O 1
ATOM 672 N N . LEU A 1 92 ? -8.905 1.150 5.482 1.00 98.25 92 LEU A N 1
ATOM 673 C CA . LEU A 1 92 ? -8.388 0.794 4.161 1.00 98.25 92 LEU A CA 1
ATOM 674 C C . LEU A 1 92 ? -8.488 1.965 3.185 1.00 98.25 92 LEU A C 1
ATOM 676 O O . LEU A 1 92 ? -7.556 2.192 2.414 1.00 98.25 92 LEU A O 1
ATOM 680 N N . LYS A 1 93 ? -9.589 2.723 3.235 1.00 98.25 93 LYS A N 1
ATOM 681 C CA . LYS A 1 93 ? -9.752 3.941 2.443 1.00 98.25 93 LYS A CA 1
ATOM 682 C C . LYS A 1 93 ? -8.717 4.999 2.831 1.00 98.25 93 LYS A C 1
ATOM 684 O O . LYS A 1 93 ? -8.033 5.496 1.945 1.00 98.25 93 LYS A O 1
ATOM 689 N N . ALA A 1 94 ? -8.534 5.267 4.123 1.00 98.25 94 ALA A N 1
ATOM 690 C CA . ALA A 1 94 ? -7.530 6.220 4.597 1.00 98.25 94 ALA A CA 1
ATOM 691 C C . ALA A 1 94 ? -6.105 5.813 4.175 1.00 98.25 94 ALA A C 1
ATOM 693 O O . ALA A 1 94 ? -5.320 6.644 3.721 1.00 98.25 94 ALA A O 1
ATOM 694 N N . LEU A 1 95 ? -5.766 4.522 4.279 1.00 98.50 95 LEU A N 1
ATOM 695 C CA . LEU A 1 95 ? -4.493 3.983 3.796 1.00 98.50 95 LEU A CA 1
ATOM 696 C C . LEU A 1 95 ? -4.328 4.181 2.281 1.00 98.50 95 LEU A C 1
ATOM 698 O O . LEU A 1 95 ? -3.266 4.611 1.831 1.00 98.50 95 LEU A O 1
ATOM 702 N N . ALA A 1 96 ? -5.365 3.879 1.499 1.00 98.31 96 ALA A N 1
ATOM 703 C CA . ALA A 1 96 ? -5.355 4.061 0.053 1.00 98.31 96 ALA A CA 1
ATOM 704 C C . ALA A 1 96 ? -5.174 5.535 -0.337 1.00 98.31 96 ALA A C 1
ATOM 706 O O . ALA A 1 96 ? -4.357 5.829 -1.205 1.00 98.31 96 ALA A O 1
ATOM 707 N N . GLU A 1 97 ? -5.882 6.453 0.321 1.00 98.31 97 GLU A N 1
ATOM 708 C CA . GLU A 1 97 ? -5.750 7.899 0.114 1.00 98.31 97 GLU A CA 1
ATOM 709 C C . GLU A 1 97 ? -4.317 8.367 0.381 1.00 98.31 97 GLU A C 1
ATOM 711 O O . GLU A 1 97 ? -3.701 8.964 -0.502 1.00 98.31 97 GLU A O 1
ATOM 716 N N . TYR A 1 98 ? -3.725 7.971 1.513 1.00 98.25 98 TYR A N 1
ATOM 717 C CA . TYR A 1 98 ? -2.327 8.281 1.818 1.00 98.25 98 TYR A CA 1
ATOM 718 C C . TYR A 1 98 ? -1.359 7.752 0.749 1.00 98.25 98 TYR A C 1
ATOM 720 O O . TYR A 1 98 ? -0.524 8.496 0.234 1.00 98.25 98 TYR A O 1
ATOM 728 N N . MET A 1 99 ? -1.487 6.476 0.360 1.00 97.81 99 MET A N 1
ATOM 729 C CA . MET A 1 99 ? -0.633 5.881 -0.677 1.00 97.81 99 MET A CA 1
ATOM 730 C C . MET A 1 99 ? -0.774 6.600 -2.025 1.00 97.81 99 MET A C 1
ATOM 732 O O . MET A 1 99 ? 0.182 6.654 -2.801 1.00 97.81 99 MET A O 1
ATOM 736 N N . LEU A 1 100 ? -1.950 7.167 -2.298 1.00 97.50 100 LEU A N 1
ATOM 737 C CA . LEU A 1 100 ? -2.258 7.903 -3.519 1.00 97.50 100 LEU A CA 1
ATOM 738 C C . LEU A 1 100 ? -2.014 9.419 -3.419 1.00 97.50 100 LEU A C 1
ATOM 740 O O . LEU A 1 100 ? -2.265 10.123 -4.399 1.00 97.50 100 LEU A O 1
ATOM 744 N N . GLY A 1 101 ? -1.498 9.914 -2.289 1.00 94.69 101 GLY A N 1
ATOM 745 C CA . GLY A 1 101 ? -1.237 11.339 -2.074 1.00 94.69 101 GLY A CA 1
ATOM 746 C C . GLY A 1 101 ? -2.509 12.193 -2.097 1.00 94.69 101 GLY A C 1
ATOM 747 O O . GLY A 1 101 ? -2.493 13.287 -2.662 1.00 94.69 101 GLY A O 1
ATOM 748 N N . LYS A 1 102 ? -3.613 11.652 -1.571 1.00 88.00 102 LYS A N 1
ATOM 749 C CA . LYS A 1 102 ? -4.914 12.317 -1.439 1.00 88.00 102 LYS A CA 1
ATOM 750 C C . LYS A 1 102 ? -5.129 12.854 -0.031 1.00 88.00 102 LYS A C 1
ATOM 752 O O . LYS A 1 102 ? -4.634 12.214 0.922 1.00 88.00 102 LYS A O 1
#

InterPro domains:
  IPR009056 Cytochrome c-like domain [PF00034] (17-100)
  IPR009056 Cytochrome c-like domain [PS51007] (13-102)
  IPR036909 Cytochrome c-like domain superfamily [G3DSA:1.10.760.10] (16-102)
  IPR036909 Cytochrome c-like domain superfamily [SSF46626] (1-100)

Secondary structure (DSSP, 8-state):
--------------PPPHHHHHHHTTGGGT--SS---SS---HHHHHHHHTT-HHHHHHHHTT-S--SS-GGGHHHHGGGGGGGTT--HHHHHHHHHHHTT-

pLDDT: mean 89.63, std 16.4, range [39.41, 98.5]

Foldseek 3Di:
DDDDDDDDPPPPPPQDALVRLCVVL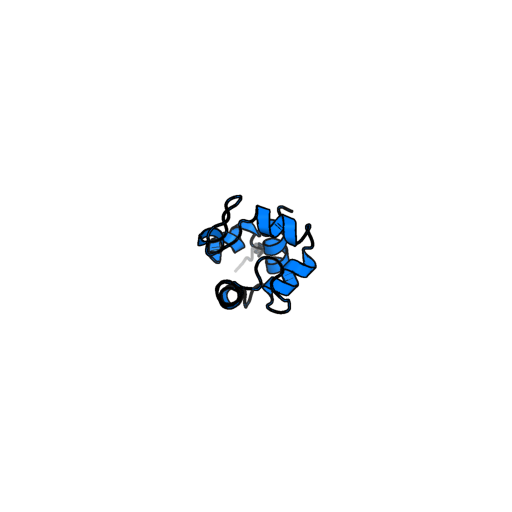PVCVQADQCDHDPQGYHLVQVLVQCVQVLVQQLCVLCVNDQDRRCNVNCVRCVVSSVSCPPDDSVNSSRNSCVSNVD